Protein AF-A0A7H9AN76-F1 (afdb_monomer_lite)

Sequence (128 aa):
MLAGFRVNAKYSELDFEKIDTSKIKEKHFKNEEKEFLKTLIGKVSKDILSQLDIKSTFKIELEDGDFYVLKDLEDGNYLSMNEKGSVYGMIHDPYEVEKLFDTKESFFEALKSGEFSISKYRESKFSV

Organism: NCBI:txid343403

Foldseek 3Di:
DPPPDDDPDDPVRDDPVPDPCVPPDDDDDDPVLLVLVCVQLDDDDPVQLVLFPSVPWDWDQDPVGIWIFGHDLPPPWTWTAGSQAFIWTQDVVVGDTGGDGPHVVVVRVCVVVVVDDPVVVSCVVPPD

Structure (mmCIF, N/CA/C/O backbone):
data_AF-A0A7H9AN76-F1
#
_entry.id   AF-A0A7H9AN76-F1
#
loop_
_atom_site.group_PDB
_atom_site.id
_atom_site.type_symbol
_atom_site.label_atom_id
_atom_site.label_alt_id
_atom_site.label_comp_id
_atom_site.label_asym_id
_atom_site.label_entity_id
_atom_site.label_seq_id
_atom_site.pdbx_PDB_ins_code
_atom_site.Cartn_x
_atom_site.Cartn_y
_atom_site.Cartn_z
_atom_site.occupancy
_atom_site.B_iso_or_equiv
_atom_site.auth_seq_id
_atom_site.auth_comp_id
_atom_site.auth_asym_id
_atom_site.auth_atom_id
_atom_site.pdbx_PDB_model_num
ATOM 1 N N . MET A 1 1 ? 18.884 -5.589 -19.116 1.00 35.38 1 MET A N 1
ATOM 2 C CA . MET A 1 1 ? 20.233 -5.020 -18.924 1.00 35.38 1 MET A CA 1
ATOM 3 C C . MET A 1 1 ? 21.245 -6.049 -19.432 1.00 35.38 1 MET A C 1
ATOM 5 O O . MET A 1 1 ? 21.514 -7.016 -18.737 1.00 35.38 1 MET A O 1
ATOM 9 N N . LEU A 1 2 ? 21.717 -5.926 -20.676 1.00 51.66 2 LEU A N 1
ATOM 10 C CA . LEU A 1 2 ? 22.984 -6.549 -21.080 1.00 51.66 2 LEU A CA 1
ATOM 11 C C . LEU A 1 2 ? 24.069 -5.584 -20.598 1.00 51.66 2 LEU A C 1
ATOM 13 O O . LEU A 1 2 ? 23.955 -4.389 -20.857 1.00 51.66 2 LEU A O 1
ATOM 17 N N . ALA A 1 3 ? 25.033 -6.068 -19.821 1.00 54.66 3 ALA A N 1
ATOM 18 C CA . ALA A 1 3 ? 26.049 -5.258 -19.152 1.00 54.66 3 ALA A CA 1
ATOM 19 C C . ALA A 1 3 ? 26.665 -4.172 -20.070 1.00 54.66 3 ALA A C 1
ATOM 21 O O . ALA A 1 3 ? 27.475 -4.487 -20.929 1.00 54.66 3 ALA A O 1
ATOM 22 N N . GLY A 1 4 ? 26.288 -2.899 -19.891 1.00 58.03 4 GLY A N 1
ATOM 23 C CA . GLY A 1 4 ? 27.031 -1.732 -20.395 1.00 58.03 4 GLY A CA 1
ATOM 24 C C . GLY A 1 4 ? 27.019 -1.417 -21.902 1.00 58.03 4 GLY A C 1
ATOM 25 O O . GLY A 1 4 ? 27.661 -0.446 -22.291 1.00 58.03 4 GLY A O 1
ATOM 26 N N . PHE A 1 5 ? 26.310 -2.158 -22.761 1.00 73.88 5 PHE A N 1
ATOM 27 C CA . PHE A 1 5 ? 26.288 -1.881 -24.209 1.00 73.88 5 PHE A CA 1
ATOM 28 C C . PHE A 1 5 ? 25.018 -1.152 -24.657 1.00 73.88 5 PHE A C 1
ATOM 30 O O . PHE A 1 5 ? 23.905 -1.505 -24.267 1.00 73.88 5 PHE A O 1
ATOM 37 N N . ARG A 1 6 ? 25.184 -0.163 -25.545 1.00 74.38 6 ARG A N 1
ATOM 38 C CA . ARG A 1 6 ? 24.084 0.509 -26.247 1.00 74.38 6 ARG A CA 1
ATOM 39 C C . ARG A 1 6 ? 23.959 -0.063 -27.655 1.00 74.38 6 ARG A C 1
ATOM 41 O O . ARG A 1 6 ? 24.871 0.078 -28.463 1.00 74.38 6 ARG A O 1
ATOM 48 N N . VAL A 1 7 ? 22.823 -0.687 -27.950 1.00 79.94 7 VAL A N 1
ATOM 49 C CA . VAL A 1 7 ? 22.507 -1.169 -29.300 1.00 79.94 7 VAL A CA 1
ATOM 50 C C . VAL A 1 7 ? 22.127 0.034 -30.165 1.00 79.94 7 VAL A C 1
ATOM 52 O O . VAL A 1 7 ? 21.197 0.764 -29.831 1.00 79.94 7 VAL A O 1
ATOM 55 N N . ASN A 1 8 ? 22.863 0.250 -31.257 1.00 82.25 8 ASN A N 1
ATOM 56 C CA . ASN A 1 8 ? 22.616 1.319 -32.230 1.00 82.25 8 ASN A CA 1
ATOM 57 C C . ASN A 1 8 ? 22.173 0.732 -33.581 1.00 82.25 8 ASN A C 1
ATOM 59 O O . ASN A 1 8 ? 22.767 1.014 -34.616 1.00 82.25 8 ASN A O 1
ATOM 63 N N . ALA A 1 9 ? 21.173 -0.146 -33.535 1.00 84.06 9 ALA A N 1
ATOM 64 C CA . ALA A 1 9 ? 20.564 -0.795 -34.691 1.00 84.06 9 ALA A CA 1
ATOM 65 C C . ALA A 1 9 ? 19.042 -0.639 -34.603 1.00 84.06 9 ALA A C 1
ATOM 67 O O . ALA A 1 9 ? 18.482 -0.573 -33.503 1.00 84.06 9 ALA A O 1
ATOM 68 N N . LYS A 1 10 ? 18.365 -0.573 -35.750 1.00 85.19 10 LYS A N 1
ATOM 69 C CA . LYS A 1 10 ? 16.897 -0.577 -35.801 1.00 85.19 10 LYS A CA 1
ATOM 70 C C . LYS A 1 10 ? 16.370 -1.979 -35.511 1.00 85.19 10 LYS A C 1
ATOM 72 O O . LYS A 1 10 ? 17.026 -2.969 -35.808 1.00 85.19 10 LYS A O 1
ATOM 77 N N . TYR A 1 11 ? 15.143 -2.073 -35.000 1.00 81.12 11 TYR A N 1
ATOM 78 C CA . TYR A 1 11 ? 14.498 -3.362 -34.715 1.00 81.12 11 TYR A CA 1
ATOM 79 C C . TYR A 1 11 ? 14.491 -4.306 -35.931 1.00 81.12 11 TYR A C 1
ATOM 81 O O . TYR A 1 11 ? 14.764 -5.491 -35.793 1.00 81.12 11 TYR A O 1
ATOM 89 N N . SER A 1 12 ? 14.252 -3.765 -37.130 1.00 85.75 12 SER A N 1
ATOM 90 C CA . SER A 1 12 ? 14.254 -4.509 -38.398 1.00 85.75 12 SER A CA 1
ATOM 91 C C . SER A 1 12 ? 15.628 -5.032 -38.829 1.00 85.75 12 SER A C 1
ATOM 93 O O . SER A 1 12 ? 15.709 -5.832 -39.752 1.00 85.75 12 SER A O 1
ATOM 95 N N . GLU A 1 13 ? 16.704 -4.536 -38.219 1.00 87.06 13 GLU A N 1
ATOM 96 C CA . GLU A 1 13 ? 18.089 -4.929 -38.505 1.00 87.06 13 GLU A CA 1
ATOM 97 C C . GLU A 1 13 ? 18.581 -6.012 -37.530 1.00 87.06 13 GLU A C 1
ATOM 99 O O . GLU A 1 13 ? 19.694 -6.516 -37.677 1.00 87.06 13 GLU A O 1
ATOM 104 N N . LEU A 1 14 ? 17.769 -6.371 -36.528 1.00 86.25 14 LEU A N 1
ATOM 105 C CA . LEU A 1 14 ? 18.082 -7.433 -35.581 1.00 86.25 14 LEU A CA 1
ATOM 106 C C . LEU A 1 14 ? 17.696 -8.791 -36.168 1.00 86.25 14 LEU A C 1
ATOM 108 O O . LEU A 1 14 ? 16.549 -9.034 -36.536 1.00 86.25 14 LEU A O 1
ATOM 112 N N . ASP A 1 15 ? 18.671 -9.690 -36.212 1.00 86.94 15 ASP A N 1
ATOM 113 C CA . ASP A 1 15 ? 18.486 -11.065 -36.657 1.00 86.94 15 ASP A CA 1
ATOM 114 C C . ASP A 1 15 ? 18.157 -11.960 -35.454 1.00 86.94 15 ASP A C 1
ATOM 116 O O . ASP A 1 15 ? 19.043 -12.394 -34.712 1.00 86.94 15 ASP A O 1
ATOM 120 N N . PHE A 1 16 ? 16.862 -12.198 -35.236 1.00 83.31 16 PHE A N 1
ATOM 121 C CA . PHE A 1 16 ? 16.366 -12.997 -34.114 1.00 83.31 16 PHE A CA 1
ATOM 122 C C . PHE A 1 16 ? 16.664 -14.496 -34.256 1.00 83.31 16 PHE A C 1
ATOM 124 O O . PHE A 1 16 ? 16.702 -15.187 -33.241 1.00 83.31 16 PHE A O 1
ATOM 131 N N . GLU A 1 17 ? 16.931 -15.000 -35.467 1.00 85.88 17 GLU A N 1
ATOM 132 C CA . GLU A 1 17 ? 17.265 -16.416 -35.687 1.00 85.88 17 GLU A CA 1
ATOM 133 C C . GLU A 1 17 ? 18.658 -16.770 -35.147 1.00 85.88 17 GLU A C 1
ATOM 135 O O . GLU A 1 17 ? 18.933 -17.922 -34.814 1.00 85.88 17 GLU A O 1
ATOM 140 N N . LYS A 1 18 ? 19.538 -15.769 -35.012 1.00 87.25 18 LYS A N 1
ATOM 141 C CA . LYS A 1 18 ? 20.892 -15.929 -34.455 1.00 87.25 18 LYS A CA 1
ATOM 142 C C . LYS A 1 18 ? 20.962 -15.788 -32.938 1.00 87.25 18 LYS A C 1
ATOM 144 O O . LYS A 1 18 ? 22.035 -15.973 -32.359 1.00 87.25 18 LYS A O 1
ATOM 149 N N . ILE A 1 19 ? 19.856 -15.445 -32.282 1.00 84.00 19 ILE A N 1
ATOM 150 C CA . ILE A 1 19 ? 19.804 -15.347 -30.826 1.00 84.00 19 ILE A CA 1
ATOM 151 C C . ILE A 1 19 ? 19.541 -16.746 -30.273 1.00 84.00 19 ILE A C 1
ATOM 153 O O . ILE A 1 19 ? 18.426 -17.256 -30.337 1.00 84.00 19 ILE A O 1
ATOM 157 N N . ASP A 1 20 ? 20.572 -17.368 -29.702 1.00 85.12 20 ASP A N 1
ATOM 158 C CA . ASP A 1 20 ? 20.418 -18.650 -29.017 1.00 85.12 20 ASP A CA 1
ATOM 159 C C . ASP A 1 20 ? 19.655 -18.465 -27.696 1.00 85.12 20 ASP A C 1
ATOM 161 O O . ASP A 1 20 ? 20.199 -18.026 -26.678 1.00 85.12 20 ASP A O 1
ATOM 165 N N . THR A 1 21 ? 18.372 -18.818 -27.713 1.00 86.38 21 THR A N 1
ATOM 166 C CA . THR A 1 21 ? 17.500 -18.795 -26.537 1.00 86.38 21 THR A CA 1
ATOM 167 C C . THR A 1 21 ? 17.473 -20.124 -25.783 1.00 86.38 21 THR A C 1
ATOM 169 O O . THR A 1 21 ? 16.783 -20.217 -24.771 1.00 86.38 21 THR A O 1
ATOM 172 N N . SER A 1 22 ? 18.224 -21.152 -26.206 1.00 86.56 22 SER A N 1
ATOM 173 C CA . SER A 1 22 ? 18.169 -22.506 -25.618 1.00 86.56 22 SER A CA 1
ATOM 174 C C . SER A 1 22 ? 18.527 -22.552 -24.127 1.00 86.56 22 SER A C 1
ATOM 176 O O . SER A 1 22 ? 18.116 -23.458 -23.399 1.00 86.56 22 SER A O 1
ATOM 178 N N . LYS A 1 23 ? 19.284 -21.555 -23.654 1.00 85.69 23 LYS A N 1
ATOM 179 C CA . LYS A 1 23 ? 19.688 -21.391 -22.250 1.00 85.69 23 LYS A CA 1
ATOM 180 C C . LYS A 1 23 ? 18.826 -20.393 -21.478 1.00 85.69 23 LYS A C 1
ATOM 182 O O . LYS A 1 23 ? 19.019 -20.247 -20.270 1.00 85.69 23 LYS A O 1
ATOM 187 N N . ILE A 1 24 ? 17.892 -19.714 -22.142 1.00 84.31 24 ILE A N 1
ATOM 188 C CA . ILE A 1 24 ? 16.935 -18.826 -21.486 1.00 84.31 24 ILE A CA 1
ATOM 189 C C . ILE A 1 24 ? 15.866 -19.699 -20.842 1.00 84.31 24 ILE A C 1
ATOM 191 O O . ILE A 1 24 ? 15.248 -20.543 -21.486 1.00 84.31 24 ILE A O 1
ATOM 195 N N . LYS A 1 25 ? 15.652 -19.494 -19.547 1.00 80.06 25 LYS A N 1
ATOM 196 C CA . LYS A 1 25 ? 14.581 -20.144 -18.800 1.00 80.06 25 LYS A CA 1
ATOM 197 C C . LYS A 1 25 ? 13.682 -19.070 -18.233 1.00 80.06 25 LYS A C 1
ATOM 199 O O . LYS A 1 25 ? 14.172 -18.100 -17.653 1.00 80.06 25 LYS A O 1
ATOM 204 N N . GLU A 1 26 ? 12.380 -19.263 -18.377 1.00 74.38 26 GLU A N 1
ATOM 205 C CA . GLU A 1 26 ? 11.417 -18.471 -17.631 1.00 74.38 26 GLU A CA 1
ATOM 206 C C . GLU A 1 26 ? 11.622 -18.752 -16.139 1.00 74.38 26 GLU A C 1
ATOM 208 O O . GLU A 1 26 ? 11.582 -19.899 -15.685 1.00 74.38 26 GLU A O 1
ATOM 213 N N . LYS A 1 27 ? 11.923 -17.703 -15.373 1.00 74.38 27 LYS A N 1
ATOM 214 C CA . LYS A 1 27 ? 12.043 -17.792 -13.922 1.00 74.38 27 LYS A CA 1
ATOM 215 C C . LYS A 1 27 ? 10.732 -17.322 -13.317 1.00 74.38 27 LYS A C 1
ATOM 217 O O . LYS A 1 27 ? 10.468 -16.125 -13.253 1.00 74.38 27 LYS A O 1
ATOM 222 N N . HIS A 1 28 ? 9.934 -18.265 -12.831 1.00 62.44 28 HIS A N 1
ATOM 223 C CA . HIS A 1 28 ? 8.803 -17.939 -11.974 1.00 62.44 28 HIS A CA 1
ATOM 224 C C . HIS A 1 28 ? 9.333 -17.585 -10.585 1.00 62.44 28 HIS A C 1
ATOM 226 O O . HIS A 1 28 ? 9.806 -18.449 -9.844 1.00 62.44 28 HIS A O 1
ATOM 232 N N . PHE A 1 29 ? 9.285 -16.305 -10.236 1.00 63.84 29 PHE A N 1
ATOM 233 C CA . PHE A 1 29 ? 9.538 -15.866 -8.872 1.00 63.84 29 PHE A CA 1
ATOM 234 C C . PHE A 1 29 ? 8.302 -16.186 -8.028 1.00 63.84 29 PHE A C 1
ATOM 236 O O . PHE A 1 29 ? 7.181 -15.830 -8.396 1.00 63.84 29 PHE A O 1
ATOM 243 N N . LYS A 1 30 ? 8.491 -16.874 -6.897 1.00 66.12 30 LYS A N 1
ATOM 244 C CA . LYS A 1 30 ? 7.475 -16.859 -5.844 1.00 66.12 30 LYS A CA 1
ATOM 245 C C . LYS A 1 30 ? 7.437 -15.431 -5.305 1.00 66.12 30 LYS A C 1
ATOM 247 O O . LYS A 1 30 ? 8.480 -14.911 -4.933 1.00 66.12 30 LYS A O 1
ATOM 252 N N . ASN A 1 31 ? 6.263 -14.808 -5.319 1.00 76.12 31 ASN A N 1
ATOM 253 C CA . ASN A 1 31 ? 6.058 -13.521 -4.661 1.00 76.12 31 ASN A CA 1
ATOM 254 C C . ASN A 1 31 ? 5.774 -13.827 -3.182 1.00 76.12 31 ASN A C 1
ATOM 256 O O . ASN A 1 31 ? 4.634 -14.112 -2.807 1.00 76.12 31 ASN A O 1
ATOM 260 N N . GLU A 1 32 ? 6.844 -13.926 -2.395 1.00 86.94 32 GLU A N 1
ATOM 261 C CA . GLU A 1 32 ? 6.788 -14.240 -0.964 1.00 86.94 32 GLU A CA 1
ATOM 262 C C . GLU A 1 32 ? 6.091 -13.108 -0.200 1.00 86.94 32 GLU A C 1
ATOM 264 O O . GLU A 1 32 ? 5.273 -13.364 0.684 1.00 86.94 32 GLU A O 1
ATOM 269 N N . GLU A 1 33 ? 6.303 -11.869 -0.644 1.00 89.19 33 GLU A N 1
ATOM 270 C CA . GLU A 1 33 ? 5.695 -10.645 -0.130 1.00 89.19 33 GLU A CA 1
ATOM 271 C C . GLU A 1 33 ? 4.169 -10.692 -0.238 1.00 89.19 33 GLU A C 1
ATOM 273 O O . GLU A 1 33 ? 3.454 -10.309 0.684 1.00 89.19 33 GLU A O 1
ATOM 278 N N . LYS A 1 34 ? 3.643 -11.233 -1.337 1.00 90.81 34 LYS A N 1
ATOM 279 C CA . LYS A 1 34 ? 2.205 -11.409 -1.553 1.00 90.81 34 LYS A CA 1
ATOM 280 C C . LYS A 1 34 ? 1.591 -12.417 -0.602 1.00 90.81 34 LYS A C 1
ATOM 282 O O . LYS A 1 34 ? 0.488 -12.188 -0.105 1.00 90.81 34 LYS A O 1
ATOM 287 N N . GLU A 1 35 ? 2.240 -13.557 -0.391 1.00 91.62 35 GLU A N 1
ATOM 288 C CA . GLU A 1 35 ? 1.715 -14.564 0.534 1.00 91.62 35 GLU A CA 1
ATOM 289 C C . GLU A 1 35 ? 1.804 -14.075 1.987 1.00 91.62 35 GLU A C 1
ATOM 291 O O . GLU A 1 35 ? 0.866 -14.285 2.764 1.00 91.62 35 GLU A O 1
ATOM 296 N N . PHE A 1 36 ? 2.856 -13.325 2.327 1.00 93.12 36 PHE A N 1
ATOM 297 C CA . PHE A 1 36 ? 2.951 -12.622 3.602 1.00 93.12 36 PHE A CA 1
ATOM 298 C C . PHE A 1 36 ? 1.833 -11.584 3.763 1.00 93.12 36 PHE A C 1
ATOM 300 O O . PHE A 1 36 ? 1.070 -11.653 4.726 1.00 93.12 36 PHE A O 1
ATOM 307 N N . LEU A 1 37 ? 1.652 -10.686 2.789 1.00 94.50 37 LEU A N 1
ATOM 308 C CA . LEU A 1 37 ? 0.634 -9.638 2.846 1.00 94.50 37 LEU A CA 1
ATOM 309 C C . LEU A 1 37 ? -0.782 -10.215 2.954 1.00 94.50 37 LEU A C 1
ATOM 311 O O . LEU A 1 37 ? -1.598 -9.714 3.721 1.00 94.50 37 LEU A O 1
ATOM 315 N N . LYS A 1 38 ? -1.093 -11.303 2.242 1.00 93.81 38 LYS A N 1
ATOM 316 C CA . LYS A 1 38 ? -2.379 -12.002 2.408 1.00 93.81 38 LYS A CA 1
ATOM 317 C C . LYS A 1 38 ? -2.579 -12.520 3.830 1.00 93.81 38 LYS A C 1
ATOM 319 O O . LYS A 1 38 ? -3.690 -12.445 4.350 1.00 93.81 38 LYS A O 1
ATOM 324 N N . THR A 1 39 ? -1.526 -13.063 4.435 1.00 94.31 39 THR A N 1
ATOM 325 C CA . THR A 1 39 ? -1.564 -13.555 5.817 1.00 94.31 39 THR A CA 1
ATOM 326 C C . THR A 1 39 ? -1.784 -12.398 6.788 1.00 94.31 39 THR A C 1
ATOM 328 O O . THR A 1 39 ? -2.613 -12.508 7.689 1.00 94.31 39 THR A O 1
ATOM 331 N N . LEU A 1 40 ? -1.110 -11.271 6.550 1.00 94.12 40 LEU A N 1
ATOM 332 C CA . LEU A 1 40 ? -1.230 -10.049 7.336 1.00 94.12 40 LEU A CA 1
ATOM 333 C C . LEU A 1 40 ? -2.632 -9.427 7.240 1.00 94.12 40 LEU A C 1
ATOM 335 O O . LEU A 1 40 ? -3.217 -9.089 8.265 1.00 94.12 40 LEU A O 1
ATOM 339 N N . ILE A 1 41 ? -3.196 -9.324 6.032 1.00 94.75 41 ILE A N 1
ATOM 340 C CA . ILE A 1 41 ? -4.560 -8.825 5.790 1.00 94.75 41 ILE A CA 1
ATOM 341 C C . ILE A 1 41 ? -5.604 -9.747 6.432 1.00 94.75 41 ILE A C 1
ATOM 343 O O . ILE A 1 41 ? -6.598 -9.278 6.988 1.00 94.75 41 ILE A O 1
ATOM 347 N N . GLY A 1 42 ? -5.394 -11.063 6.362 1.00 93.31 42 GLY A N 1
ATOM 348 C CA . GLY A 1 42 ? -6.334 -12.049 6.874 1.00 93.31 42 GLY A CA 1
ATOM 349 C C . GLY A 1 42 ? -7.633 -12.107 6.062 1.00 93.31 42 GLY A C 1
ATOM 350 O O . GLY A 1 42 ? -7.644 -11.996 4.834 1.00 93.31 42 GLY A O 1
ATOM 351 N N . LYS A 1 43 ? -8.758 -12.352 6.743 1.00 91.56 43 LYS A N 1
ATOM 352 C CA . LYS A 1 43 ? -10.074 -12.477 6.099 1.00 91.56 43 LYS A CA 1
ATOM 353 C C . LYS A 1 43 ? -10.763 -11.117 6.023 1.00 91.56 43 LYS A C 1
ATOM 355 O O . LYS A 1 43 ? -11.211 -10.598 7.037 1.00 91.56 43 LYS A O 1
ATOM 360 N N . VAL A 1 44 ? -10.931 -10.610 4.808 1.00 92.00 44 VAL A N 1
ATOM 361 C CA . VAL A 1 44 ? -11.668 -9.374 4.499 1.00 92.00 44 VAL A CA 1
ATOM 362 C C . VAL A 1 44 ? -12.690 -9.620 3.386 1.00 92.00 44 VAL A C 1
ATOM 364 O O . VAL A 1 44 ? -12.635 -10.640 2.691 1.00 92.00 44 VAL A O 1
ATOM 367 N N . SER A 1 45 ? -13.658 -8.714 3.222 1.00 91.81 45 SER A N 1
ATOM 368 C CA . SER A 1 45 ? -14.669 -8.837 2.167 1.00 91.81 45 SER A CA 1
ATOM 369 C C . SER A 1 45 ? -14.048 -8.701 0.773 1.00 91.81 45 SER A C 1
ATOM 371 O O . SER A 1 45 ? -13.014 -8.055 0.584 1.00 91.81 45 SER A O 1
ATOM 373 N N . LYS A 1 46 ? -14.704 -9.294 -0.233 1.00 91.62 46 LYS A N 1
ATOM 374 C CA . LYS A 1 46 ? -14.275 -9.166 -1.634 1.00 91.62 46 LYS A CA 1
ATOM 375 C C . LYS A 1 46 ? -14.264 -7.707 -2.098 1.00 91.62 46 LYS A C 1
ATOM 377 O O . LYS A 1 46 ? -13.371 -7.350 -2.855 1.00 91.62 46 LYS A O 1
ATOM 382 N N . ASP A 1 47 ? -15.188 -6.891 -1.596 1.00 91.94 47 ASP A N 1
ATOM 383 C CA . ASP A 1 47 ? -15.305 -5.470 -1.948 1.00 91.94 47 ASP A CA 1
ATOM 384 C C . ASP A 1 47 ? -14.104 -4.650 -1.455 1.00 91.94 47 ASP A C 1
ATOM 386 O O . ASP A 1 47 ? -13.625 -3.757 -2.152 1.00 91.94 47 ASP A O 1
ATOM 390 N N . ILE A 1 48 ? -13.571 -4.974 -0.270 1.00 94.00 48 ILE A N 1
ATOM 391 C CA . ILE A 1 48 ? -12.331 -4.365 0.231 1.00 94.00 48 ILE A CA 1
ATOM 392 C C . ILE A 1 48 ? -11.149 -4.857 -0.606 1.00 94.00 48 ILE A C 1
ATOM 394 O O . ILE A 1 48 ? -10.361 -4.049 -1.081 1.00 94.00 48 ILE A O 1
ATOM 398 N N . LEU A 1 49 ? -11.049 -6.167 -0.862 1.00 93.25 49 LEU A N 1
ATOM 399 C CA . LEU A 1 49 ? -9.952 -6.721 -1.666 1.00 93.25 49 LEU A CA 1
ATOM 400 C C . LEU A 1 49 ? -9.903 -6.149 -3.082 1.00 93.25 49 LEU A C 1
ATOM 402 O O . LEU A 1 49 ? -8.811 -5.956 -3.602 1.00 93.25 49 LEU A O 1
ATOM 406 N N . SER A 1 50 ? -11.052 -5.872 -3.705 1.00 93.88 50 SER A N 1
ATOM 407 C CA . SER A 1 50 ? -11.100 -5.276 -5.044 1.00 93.88 50 SER A CA 1
ATOM 408 C C . SER A 1 50 ? -10.595 -3.838 -5.098 1.00 93.88 50 SER A C 1
ATOM 410 O O . SER A 1 50 ? -10.270 -3.358 -6.179 1.00 93.88 50 SER A O 1
ATOM 412 N N . GLN A 1 51 ? -10.520 -3.152 -3.956 1.00 95.06 51 GLN A N 1
ATOM 413 C CA . GLN A 1 51 ? -9.941 -1.815 -3.885 1.00 95.06 51 GLN A CA 1
ATOM 414 C C . GLN A 1 51 ? -8.410 -1.854 -3.814 1.00 95.06 51 GLN A C 1
ATOM 416 O O . GLN A 1 51 ? -7.789 -0.838 -4.097 1.00 95.06 51 GLN A O 1
ATOM 421 N N . LEU A 1 52 ? -7.799 -2.999 -3.488 1.00 95.94 52 LEU A N 1
ATOM 422 C CA . LEU A 1 52 ? -6.362 -3.150 -3.236 1.00 95.94 52 LEU A CA 1
ATOM 423 C C . LEU A 1 52 ? -5.639 -3.882 -4.382 1.00 95.94 52 LEU A C 1
ATOM 425 O O . LEU A 1 52 ? -6.195 -4.769 -5.029 1.00 95.94 52 LEU A O 1
ATOM 429 N N . ASP A 1 53 ? -4.351 -3.596 -4.564 1.00 94.81 53 ASP A N 1
ATOM 430 C CA . ASP A 1 53 ? -3.503 -4.148 -5.632 1.00 94.81 53 ASP A CA 1
ATOM 431 C C . ASP A 1 53 ? -2.613 -5.303 -5.135 1.00 94.81 53 ASP A C 1
ATOM 433 O O . ASP A 1 53 ? -1.441 -5.436 -5.479 1.00 94.81 53 ASP A O 1
ATOM 437 N N . ILE A 1 54 ? -3.186 -6.211 -4.336 1.00 92.19 54 ILE A N 1
ATOM 438 C CA . ILE A 1 54 ? -2.452 -7.284 -3.627 1.00 92.19 54 ILE A CA 1
ATOM 439 C C . ILE A 1 54 ? -1.651 -8.202 -4.566 1.00 92.19 54 ILE A C 1
ATOM 441 O O . ILE A 1 54 ? -0.676 -8.831 -4.163 1.00 92.19 54 ILE A O 1
ATOM 445 N N . LYS A 1 55 ? -2.056 -8.335 -5.836 1.00 89.75 55 LYS A N 1
ATOM 446 C CA . LYS A 1 55 ? -1.342 -9.186 -6.805 1.00 89.75 55 LYS A CA 1
ATOM 447 C C . LYS A 1 55 ? 0.024 -8.626 -7.197 1.00 89.75 55 LYS A C 1
ATOM 449 O O . LYS A 1 55 ? 0.903 -9.430 -7.499 1.00 89.75 55 LYS A O 1
ATOM 454 N N . SER A 1 56 ? 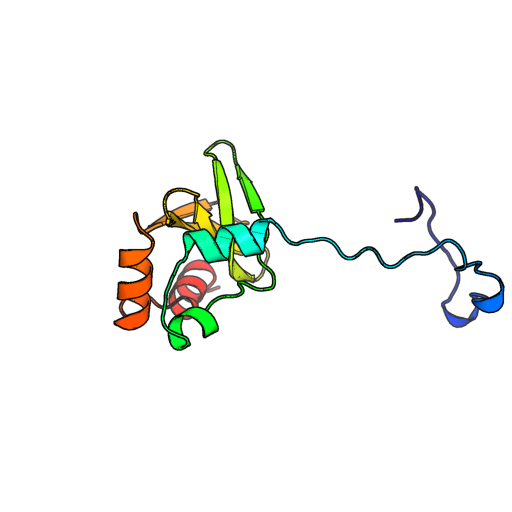0.162 -7.306 -7.215 1.00 89.50 56 SER A N 1
ATOM 455 C CA . SER A 1 56 ? 1.367 -6.567 -7.596 1.00 89.50 56 SER A CA 1
ATOM 456 C C . SER A 1 56 ? 2.071 -5.959 -6.386 1.00 89.50 56 SER A C 1
ATOM 458 O O . SER A 1 56 ? 2.886 -5.060 -6.546 1.00 89.50 56 SER A O 1
ATOM 460 N N . THR A 1 57 ? 1.767 -6.446 -5.180 1.00 94.56 57 THR A N 1
ATOM 461 C CA . THR A 1 57 ? 2.464 -6.011 -3.973 1.00 94.56 57 THR A CA 1
ATOM 462 C C . THR A 1 57 ? 3.954 -6.337 -4.041 1.00 94.56 57 THR A C 1
ATOM 464 O O . THR A 1 57 ? 4.370 -7.347 -4.625 1.00 94.56 57 THR A O 1
ATOM 467 N N . PHE A 1 58 ? 4.728 -5.467 -3.411 1.00 93.62 58 PHE A N 1
ATOM 468 C CA . PHE A 1 58 ? 6.151 -5.590 -3.158 1.00 93.62 58 PHE A CA 1
ATOM 469 C C . PHE A 1 58 ? 6.466 -4.912 -1.819 1.00 93.62 58 PHE A C 1
ATOM 471 O O . PHE A 1 58 ? 5.618 -4.219 -1.242 1.00 93.62 58 PHE A O 1
ATOM 478 N N . LYS A 1 59 ? 7.681 -5.144 -1.324 1.00 95.06 59 LYS A N 1
ATOM 479 C CA . LYS A 1 59 ? 8.165 -4.619 -0.050 1.00 95.06 59 LYS A CA 1
ATOM 480 C C . LYS A 1 59 ? 8.982 -3.343 -0.262 1.00 95.06 59 LYS A C 1
ATOM 482 O O . LYS A 1 59 ? 9.820 -3.290 -1.160 1.00 95.06 59 LYS A O 1
ATOM 487 N N . ILE A 1 60 ? 8.734 -2.339 0.568 1.00 94.62 60 ILE A N 1
ATOM 488 C CA . ILE A 1 60 ? 9.513 -1.110 0.699 1.00 94.62 60 ILE A CA 1
ATOM 489 C C . ILE A 1 60 ? 10.229 -1.203 2.047 1.00 94.62 60 ILE A C 1
ATOM 491 O O . ILE A 1 60 ? 9.577 -1.302 3.085 1.00 94.62 60 ILE A O 1
ATOM 495 N N . GLU A 1 61 ? 11.557 -1.213 2.019 1.00 95.38 61 GLU A N 1
ATOM 496 C CA . GLU A 1 61 ? 12.400 -1.275 3.215 1.00 95.38 61 GLU A CA 1
ATOM 497 C C . GLU A 1 61 ? 12.828 0.151 3.585 1.00 95.38 61 GLU A C 1
ATOM 499 O O . GLU A 1 61 ? 13.482 0.828 2.788 1.00 95.38 61 GLU A O 1
ATOM 504 N N . LEU A 1 62 ? 12.438 0.617 4.772 1.00 92.38 62 LEU A N 1
ATOM 505 C CA . LEU A 1 62 ? 12.839 1.907 5.344 1.00 92.38 62 LEU A CA 1
ATOM 506 C C . LEU A 1 62 ? 13.557 1.674 6.682 1.00 92.38 62 LEU A C 1
ATOM 508 O O . LEU A 1 62 ? 13.480 0.587 7.252 1.00 92.38 62 LEU A O 1
ATOM 512 N N . GLU A 1 63 ? 14.219 2.699 7.230 1.00 89.81 63 GLU A N 1
ATOM 513 C CA . GLU A 1 63 ? 14.877 2.595 8.549 1.00 89.81 63 GLU A CA 1
ATOM 514 C C . GLU A 1 63 ? 13.898 2.185 9.666 1.00 89.81 63 GLU A C 1
ATOM 516 O O . GLU A 1 63 ? 14.262 1.434 10.570 1.00 89.81 63 GLU A O 1
ATOM 521 N N . ASP A 1 64 ? 12.637 2.618 9.562 1.00 86.19 64 ASP A N 1
ATOM 522 C CA . ASP A 1 64 ? 11.571 2.324 10.528 1.00 86.19 64 ASP A CA 1
ATOM 523 C C . ASP A 1 64 ? 10.921 0.938 10.342 1.00 86.19 64 ASP A C 1
ATOM 525 O O . ASP A 1 64 ? 10.070 0.534 11.146 1.00 86.19 64 ASP A O 1
ATOM 529 N N . GLY A 1 65 ? 11.317 0.200 9.301 1.00 92.69 65 GLY A N 1
ATOM 530 C CA . GLY A 1 65 ? 10.916 -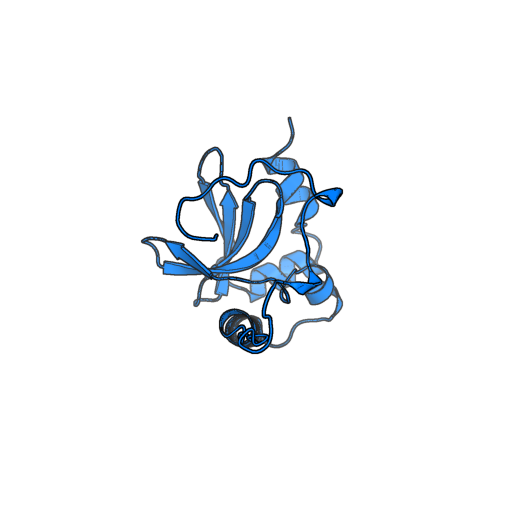1.181 9.056 1.00 92.69 65 GLY A CA 1
ATOM 531 C C . GLY A 1 65 ? 10.424 -1.462 7.639 1.00 92.69 65 GLY A C 1
ATOM 532 O O . GLY A 1 65 ? 10.576 -0.663 6.713 1.00 92.69 65 GLY A O 1
ATOM 533 N N . ASP A 1 66 ? 9.809 -2.633 7.501 1.00 96.12 66 ASP A N 1
ATOM 534 C CA . ASP A 1 66 ? 9.332 -3.166 6.232 1.00 96.12 66 ASP A CA 1
ATOM 535 C C . ASP A 1 66 ? 7.849 -2.852 6.009 1.00 96.12 66 ASP A C 1
ATOM 537 O O . ASP A 1 66 ? 6.995 -3.089 6.874 1.00 96.12 66 ASP A O 1
ATOM 541 N N . PHE A 1 67 ? 7.541 -2.364 4.809 1.00 97.31 67 PHE A N 1
ATOM 542 C CA . PHE A 1 67 ? 6.201 -1.964 4.400 1.00 97.31 67 PHE A CA 1
ATOM 543 C C . PHE A 1 67 ? 5.781 -2.693 3.130 1.00 97.31 67 PHE A C 1
ATOM 545 O O . PHE A 1 67 ? 6.504 -2.737 2.142 1.00 97.31 67 PHE A O 1
ATOM 552 N N . TYR A 1 68 ? 4.575 -3.240 3.132 1.00 97.31 68 TYR A N 1
ATOM 553 C CA . TYR A 1 68 ? 4.025 -4.033 2.042 1.00 97.31 68 TYR A CA 1
ATOM 554 C C . TYR A 1 68 ? 2.966 -3.212 1.315 1.00 97.31 68 TYR A C 1
ATOM 556 O O . TYR A 1 68 ? 2.002 -2.748 1.930 1.00 97.31 68 TYR A O 1
ATOM 564 N N . VAL A 1 69 ? 3.137 -3.013 0.009 1.00 97.19 69 VAL A N 1
ATOM 565 C CA . VAL A 1 69 ? 2.248 -2.150 -0.782 1.00 97.19 69 VAL A CA 1
ATOM 566 C C . VAL A 1 69 ? 0.849 -2.760 -0.881 1.00 97.19 69 VAL A C 1
ATOM 568 O O . VAL A 1 69 ? 0.671 -3.881 -1.360 1.00 97.19 69 VAL A O 1
ATOM 571 N N . LEU A 1 70 ? -0.148 -1.999 -0.436 1.00 97.44 70 LEU A N 1
ATOM 572 C CA . LEU A 1 70 ? -1.573 -2.301 -0.548 1.00 97.44 70 LEU A CA 1
ATOM 573 C C . LEU A 1 70 ? -2.173 -1.754 -1.846 1.00 97.44 70 LEU A C 1
ATOM 575 O O . LEU A 1 70 ? -3.078 -2.376 -2.399 1.00 97.44 70 LEU A O 1
ATOM 579 N N . LYS A 1 71 ? -1.713 -0.582 -2.297 1.00 97.31 71 LYS A N 1
ATOM 580 C CA . LYS A 1 71 ? -2.247 0.137 -3.458 1.00 97.31 71 LYS A CA 1
ATOM 581 C C . LYS A 1 71 ? -1.168 0.997 -4.111 1.00 97.31 71 LYS A C 1
ATOM 583 O O . LYS A 1 71 ? -0.425 1.670 -3.398 1.00 97.31 71 LYS A O 1
ATOM 588 N N . ASP A 1 72 ? -1.152 1.017 -5.439 1.00 96.38 72 ASP A N 1
ATOM 589 C CA . ASP A 1 72 ? -0.442 2.031 -6.223 1.00 96.38 72 ASP A CA 1
ATOM 590 C C . ASP A 1 72 ? -1.279 3.325 -6.310 1.00 96.38 72 ASP A C 1
ATOM 592 O O . ASP A 1 72 ? -2.452 3.289 -6.697 1.00 96.38 72 ASP A O 1
ATOM 596 N N . LEU A 1 73 ? -0.701 4.457 -5.895 1.00 95.56 73 LEU A N 1
ATOM 597 C CA . LEU A 1 73 ? -1.327 5.785 -5.949 1.00 95.56 73 LEU A CA 1
ATOM 598 C C . LEU A 1 73 ? -0.815 6.637 -7.127 1.00 95.56 73 LEU A C 1
ATOM 600 O O . LEU A 1 73 ? -1.206 7.802 -7.228 1.00 95.56 73 LEU A O 1
ATOM 604 N N . GLU A 1 74 ? -0.036 6.040 -8.035 1.00 93.06 74 GLU A N 1
ATOM 605 C CA . GLU A 1 74 ? 0.645 6.647 -9.188 1.00 93.06 74 GLU A CA 1
ATOM 606 C C . GLU A 1 74 ? 1.849 7.530 -8.805 1.00 93.06 74 GLU A C 1
ATOM 608 O O . GLU A 1 74 ? 2.025 7.920 -7.651 1.00 93.06 74 GLU A O 1
ATOM 613 N N . ASP A 1 75 ? 2.727 7.802 -9.777 1.00 90.56 75 ASP A N 1
ATOM 614 C CA . ASP A 1 75 ? 3.924 8.655 -9.641 1.00 90.56 75 ASP A CA 1
ATOM 615 C C . ASP A 1 75 ? 4.887 8.259 -8.507 1.00 90.56 75 ASP A C 1
ATOM 617 O O . ASP A 1 75 ? 5.559 9.091 -7.900 1.00 90.56 75 ASP A O 1
ATOM 621 N N . GLY A 1 76 ? 4.975 6.955 -8.229 1.00 90.81 76 GLY A N 1
ATOM 622 C CA . GLY A 1 76 ? 5.836 6.418 -7.175 1.00 90.81 76 GLY A CA 1
ATOM 623 C C . GLY A 1 76 ? 5.265 6.575 -5.765 1.00 90.81 76 GLY A C 1
ATOM 624 O O . GLY A 1 76 ? 5.997 6.358 -4.802 1.00 90.81 76 GLY A O 1
ATOM 625 N N . ASN A 1 77 ? 3.982 6.923 -5.636 1.00 96.06 77 ASN A N 1
ATOM 626 C CA . ASN A 1 77 ? 3.283 7.018 -4.362 1.00 96.06 77 ASN A CA 1
ATOM 627 C C . ASN A 1 77 ? 2.508 5.731 -4.065 1.00 96.06 77 ASN A C 1
ATOM 629 O O . ASN A 1 77 ? 1.917 5.124 -4.958 1.00 96.06 77 ASN A O 1
ATOM 633 N N . TYR A 1 78 ? 2.449 5.329 -2.797 1.00 97.38 78 TYR A N 1
ATOM 634 C CA . TYR A 1 78 ? 1.838 4.060 -2.405 1.00 97.38 78 TYR A CA 1
ATOM 635 C C . TYR A 1 78 ? 1.014 4.177 -1.131 1.00 97.38 78 TYR A C 1
ATOM 637 O O . TYR A 1 78 ? 1.348 4.915 -0.210 1.00 97.38 78 TYR A O 1
ATOM 645 N N . LEU A 1 79 ? -0.030 3.361 -1.038 1.00 97.81 79 LEU A N 1
ATOM 646 C CA . LEU A 1 79 ? -0.598 2.976 0.247 1.00 97.81 79 LEU A CA 1
ATOM 647 C C . LEU A 1 79 ? 0.070 1.672 0.673 1.00 97.81 79 LEU A C 1
ATOM 649 O O . LEU A 1 79 ? 0.115 0.722 -0.110 1.00 97.81 79 LEU A O 1
ATOM 653 N N . SER A 1 80 ? 0.566 1.592 1.901 1.00 97.75 80 SER A N 1
ATOM 654 C CA . SER A 1 80 ? 1.311 0.428 2.388 1.00 97.75 80 SER A CA 1
ATOM 655 C C . SER A 1 80 ? 0.927 0.042 3.813 1.00 97.75 80 SER A C 1
ATOM 657 O O . SER A 1 80 ? 0.280 0.804 4.528 1.00 97.75 80 SER A O 1
ATOM 659 N N . MET A 1 81 ? 1.301 -1.169 4.220 1.00 98.00 81 MET A N 1
ATOM 660 C CA . MET A 1 81 ? 1.058 -1.709 5.556 1.00 98.00 81 MET A CA 1
ATOM 661 C C . MET A 1 81 ? 2.356 -2.248 6.147 1.00 98.00 81 MET A C 1
ATOM 663 O O . MET A 1 81 ? 3.069 -2.981 5.468 1.00 98.00 81 MET A O 1
ATOM 667 N N . ASN A 1 82 ? 2.652 -1.936 7.406 1.00 97.06 82 ASN A N 1
ATOM 668 C CA . ASN A 1 82 ? 3.779 -2.560 8.102 1.00 97.06 82 ASN A CA 1
ATOM 669 C C . ASN A 1 82 ? 3.397 -3.935 8.679 1.00 97.06 82 ASN A C 1
ATOM 671 O O . ASN A 1 82 ? 2.223 -4.292 8.755 1.00 97.06 82 ASN A O 1
ATOM 675 N N . GLU A 1 83 ? 4.371 -4.689 9.183 1.00 95.69 83 GLU A N 1
ATOM 676 C CA . GLU A 1 83 ? 4.145 -6.023 9.773 1.00 95.69 83 GLU A CA 1
ATOM 677 C C . GLU A 1 83 ? 3.199 -6.042 10.987 1.00 95.69 83 GLU A C 1
ATOM 679 O O . GLU A 1 83 ? 2.639 -7.082 11.332 1.00 95.69 83 GLU A O 1
ATOM 684 N N . LYS A 1 84 ? 2.992 -4.892 11.639 1.00 95.94 84 LYS A N 1
ATOM 685 C CA . LYS A 1 84 ? 2.064 -4.742 12.772 1.00 95.94 84 LYS A CA 1
ATOM 686 C C . LYS A 1 84 ? 0.622 -4.495 12.316 1.00 95.94 84 LYS A C 1
ATOM 688 O O . LYS A 1 84 ? -0.289 -4.498 13.140 1.00 95.94 84 LYS A O 1
ATOM 693 N N . GLY A 1 85 ? 0.404 -4.298 11.017 1.00 96.31 85 GLY A N 1
ATOM 694 C CA . GLY A 1 85 ? -0.892 -3.991 10.426 1.00 96.31 85 GLY A CA 1
ATOM 695 C C . GLY A 1 85 ? -1.241 -2.503 10.402 1.00 96.31 85 GLY A C 1
ATOM 696 O O . GLY A 1 85 ? -2.346 -2.169 9.994 1.00 96.31 85 GLY A O 1
ATOM 697 N N . SER A 1 86 ? -0.347 -1.604 10.818 1.00 98.06 86 SER A N 1
ATOM 698 C CA . SER A 1 86 ? -0.563 -0.163 10.653 1.00 98.06 86 SER A CA 1
ATOM 699 C C . SER A 1 86 ? -0.451 0.221 9.175 1.00 98.06 86 SER A C 1
ATOM 701 O O . SER A 1 86 ? 0.387 -0.331 8.459 1.00 98.06 86 SER A O 1
ATOM 703 N N . VAL A 1 87 ? -1.279 1.166 8.726 1.00 98.25 87 VAL A N 1
ATOM 704 C CA . VAL A 1 87 ? -1.397 1.579 7.318 1.00 98.25 87 VAL A CA 1
ATOM 705 C C . VAL A 1 87 ? -0.849 2.985 7.124 1.00 98.25 87 VAL A C 1
ATOM 707 O O . VAL A 1 87 ? -1.103 3.874 7.938 1.00 98.25 87 VAL A O 1
ATOM 710 N N . TYR A 1 88 ? -0.111 3.173 6.034 1.00 98.25 88 TYR A N 1
ATOM 711 C CA . TYR A 1 88 ? 0.657 4.377 5.752 1.00 98.25 88 TYR A CA 1
ATOM 712 C C . TYR A 1 88 ? 0.481 4.843 4.309 1.00 98.25 88 TYR A C 1
ATOM 714 O O . TYR A 1 88 ? 0.423 4.022 3.390 1.00 98.25 88 TYR A O 1
ATOM 722 N N . GLY A 1 89 ? 0.465 6.158 4.120 1.00 97.44 89 GLY A N 1
ATOM 723 C CA . GLY A 1 89 ? 0.744 6.795 2.840 1.00 97.44 89 GLY A CA 1
ATOM 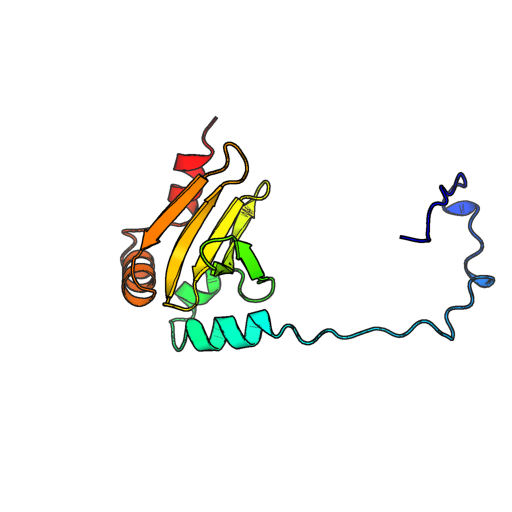724 C C . GLY A 1 89 ? 2.250 6.977 2.669 1.00 97.44 89 GLY A C 1
ATOM 725 O O . GLY A 1 89 ? 2.916 7.501 3.557 1.00 97.44 89 GLY A O 1
ATOM 726 N N . MET A 1 90 ? 2.776 6.515 1.541 1.00 96.19 90 MET A N 1
ATOM 727 C CA . MET A 1 90 ? 4.176 6.629 1.140 1.00 96.19 90 MET A CA 1
ATOM 728 C C . MET A 1 90 ? 4.235 7.573 -0.054 1.00 96.19 90 MET A C 1
ATOM 730 O O . MET A 1 90 ? 3.904 7.171 -1.169 1.00 96.19 90 MET A O 1
ATOM 734 N N . ILE A 1 91 ? 4.592 8.828 0.191 1.00 95.62 91 ILE A N 1
ATOM 735 C CA . ILE A 1 91 ? 4.635 9.893 -0.808 1.00 95.62 91 ILE A CA 1
ATOM 736 C C . ILE A 1 91 ? 6.082 10.091 -1.242 1.00 95.62 91 ILE A C 1
ATOM 738 O O . ILE A 1 91 ? 6.973 10.221 -0.403 1.00 95.62 91 ILE A O 1
ATOM 742 N N . HIS A 1 92 ? 6.325 10.080 -2.549 1.00 89.81 92 HIS A N 1
ATOM 743 C CA . HIS A 1 92 ? 7.673 10.163 -3.099 1.00 89.81 92 HIS A CA 1
ATOM 744 C C . HIS A 1 92 ? 8.181 11.607 -3.201 1.00 89.81 92 HIS A C 1
ATOM 746 O O . HIS A 1 92 ? 9.350 11.853 -2.903 1.00 89.81 92 HIS A O 1
ATOM 752 N N . ASP A 1 93 ? 7.330 12.556 -3.612 1.00 86.75 93 ASP A N 1
ATOM 753 C CA . ASP A 1 93 ? 7.733 13.953 -3.814 1.00 86.75 93 ASP A CA 1
ATOM 754 C C . ASP A 1 93 ? 6.626 14.963 -3.423 1.00 86.75 93 ASP A C 1
ATOM 756 O O . ASP A 1 93 ? 5.574 14.985 -4.067 1.00 86.75 93 ASP A O 1
ATOM 760 N N . PRO A 1 94 ? 6.841 15.803 -2.387 1.00 91.00 94 PRO A N 1
ATOM 761 C CA . PRO A 1 94 ? 7.955 15.716 -1.441 1.00 91.00 94 PRO A CA 1
ATOM 762 C C . PRO A 1 94 ? 7.900 14.399 -0.653 1.00 91.00 94 PRO A C 1
ATOM 764 O O . PRO A 1 94 ? 6.819 13.881 -0.383 1.00 91.00 94 PRO A O 1
ATOM 767 N N . TYR A 1 95 ? 9.065 13.862 -0.278 1.00 91.88 95 TYR A N 1
ATOM 768 C CA . TYR A 1 95 ? 9.133 12.614 0.485 1.00 91.88 95 TYR A CA 1
ATOM 769 C C . TYR A 1 95 ? 8.383 12.746 1.821 1.00 91.88 95 TYR A C 1
ATOM 771 O O . TYR A 1 95 ? 8.781 13.530 2.686 1.00 91.88 95 TYR A O 1
ATOM 779 N N . GLU A 1 96 ? 7.316 11.967 1.997 1.00 94.62 96 GLU A N 1
ATOM 780 C CA . GLU A 1 96 ? 6.490 11.943 3.207 1.00 94.62 96 GLU A CA 1
ATOM 781 C C . GLU A 1 96 ? 6.045 10.504 3.506 1.00 94.62 96 GLU A C 1
ATOM 783 O O . GLU A 1 96 ? 5.518 9.805 2.642 1.00 94.62 96 GLU A O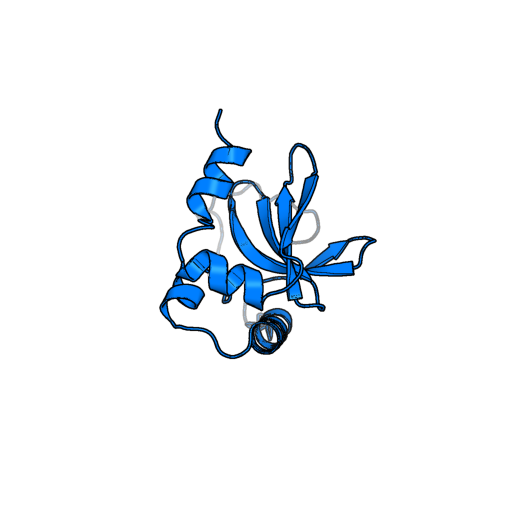 1
ATOM 788 N N . VAL A 1 97 ? 6.224 10.068 4.754 1.00 96.00 97 VAL A N 1
ATOM 789 C CA . VAL A 1 97 ? 5.664 8.812 5.267 1.00 96.00 97 VAL A CA 1
ATOM 790 C C . VAL A 1 97 ? 4.628 9.164 6.321 1.00 96.00 97 VAL A C 1
ATOM 792 O O . VAL A 1 97 ? 4.958 9.561 7.438 1.00 96.00 97 VAL A O 1
ATOM 795 N N . GLU A 1 98 ? 3.359 9.032 5.963 1.00 96.38 98 GLU A N 1
ATOM 796 C CA . GLU A 1 98 ? 2.235 9.431 6.800 1.00 96.38 98 GLU A CA 1
ATOM 797 C C . GLU A 1 98 ? 1.544 8.194 7.365 1.00 96.38 98 GLU A C 1
ATOM 799 O O . GLU A 1 98 ? 1.052 7.347 6.619 1.00 96.38 98 GLU A O 1
ATOM 804 N N . LYS A 1 99 ? 1.456 8.083 8.691 1.00 97.56 99 LYS A N 1
ATOM 805 C CA . LYS A 1 99 ? 0.658 7.031 9.325 1.00 97.56 99 LYS A CA 1
ATOM 806 C C . LYS A 1 99 ? -0.820 7.408 9.276 1.00 97.56 99 LYS A C 1
ATOM 808 O O . LYS A 1 99 ? -1.224 8.381 9.902 1.00 97.56 99 LYS A O 1
ATOM 813 N N . LEU A 1 100 ? -1.620 6.609 8.577 1.00 98.00 100 LEU A N 1
ATOM 814 C CA . LEU A 1 100 ? -3.052 6.855 8.386 1.00 98.00 100 LEU A CA 1
ATOM 815 C C . LEU A 1 100 ? -3.903 6.071 9.387 1.00 98.00 100 LEU A C 1
ATOM 817 O O . LEU A 1 100 ? -4.894 6.584 9.895 1.00 98.00 100 LEU A O 1
ATOM 821 N N . PHE A 1 101 ? -3.508 4.829 9.684 1.00 98.44 101 PHE A N 1
ATOM 822 C CA . PHE A 1 101 ? -4.228 3.958 10.614 1.00 98.44 101 PHE A CA 1
ATOM 823 C C . PHE A 1 101 ? -3.259 3.164 11.486 1.00 98.44 101 PHE A C 1
ATOM 825 O O . PHE A 1 101 ? -2.269 2.611 11.001 1.00 98.44 101 PHE A O 1
ATOM 832 N N . ASP A 1 102 ? -3.560 3.053 12.779 1.00 97.69 102 ASP A N 1
ATOM 833 C CA . ASP A 1 102 ? -2.759 2.251 13.707 1.00 97.69 102 ASP A CA 1
ATOM 834 C C . ASP A 1 102 ? -2.934 0.744 13.508 1.00 97.69 102 ASP A C 1
ATO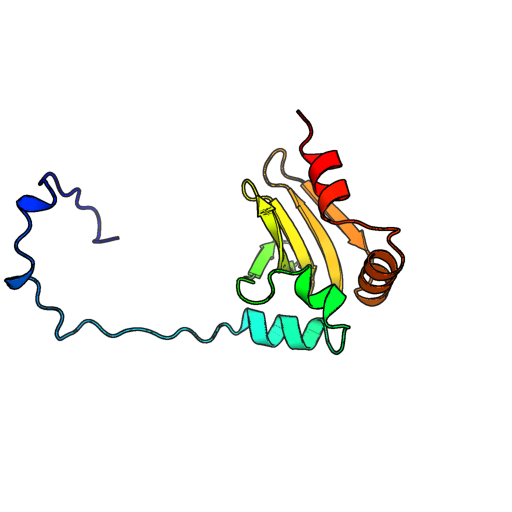M 836 O O . ASP A 1 102 ? -2.002 -0.016 13.779 1.00 97.69 102 ASP A O 1
ATOM 840 N N . THR A 1 103 ? -4.092 0.302 13.015 1.00 97.62 103 THR A N 1
ATOM 841 C CA . THR A 1 103 ? -4.402 -1.114 12.809 1.00 97.62 103 THR A CA 1
ATOM 842 C C . THR A 1 103 ? -5.084 -1.347 11.465 1.00 97.62 103 THR A C 1
ATOM 844 O O . THR A 1 103 ? -5.715 -0.460 10.888 1.00 97.62 103 THR A O 1
ATOM 847 N N . LYS A 1 104 ? -4.981 -2.577 10.961 1.00 96.31 104 LYS A N 1
ATOM 848 C CA . LYS A 1 104 ? -5.617 -2.977 9.702 1.00 96.31 104 LYS A CA 1
ATOM 849 C C . LYS A 1 104 ? -7.133 -3.033 9.852 1.00 96.31 104 LYS A C 1
ATOM 851 O O . LYS A 1 104 ? -7.857 -2.743 8.908 1.00 96.31 104 LYS A O 1
ATOM 856 N N . GLU A 1 105 ? -7.613 -3.375 11.045 1.00 96.69 105 GLU A N 1
ATOM 857 C CA . GLU A 1 105 ? -9.033 -3.438 11.364 1.00 96.69 105 GLU A CA 1
ATOM 858 C C . GLU A 1 105 ? -9.688 -2.057 11.232 1.00 96.69 105 GLU A C 1
ATOM 860 O O . GLU A 1 105 ? -10.699 -1.952 10.540 1.00 96.69 105 GLU A O 1
ATOM 865 N N . SER A 1 106 ? -9.083 -0.994 11.784 1.00 97.50 106 SER A N 1
ATOM 866 C CA . SER A 1 106 ? -9.636 0.364 11.658 1.00 97.50 106 SER A CA 1
ATOM 867 C C . SER A 1 106 ? -9.608 0.867 10.216 1.00 97.50 106 SER A C 1
ATOM 869 O O . SER A 1 106 ? -10.577 1.464 9.753 1.00 97.50 106 SER A O 1
ATOM 871 N N . PHE A 1 107 ? -8.553 0.546 9.463 1.00 97.94 107 PHE A N 1
ATOM 872 C CA . PHE A 1 107 ? -8.488 0.834 8.032 1.00 97.94 107 PHE A CA 1
ATOM 873 C C . PHE A 1 107 ? -9.618 0.149 7.243 1.00 97.94 107 PHE A C 1
ATOM 875 O O . PHE A 1 107 ? -10.307 0.787 6.445 1.00 97.94 107 PHE A O 1
ATOM 882 N N . PHE A 1 108 ? -9.842 -1.148 7.464 1.00 96.62 108 PHE A N 1
ATOM 883 C CA . PHE A 1 108 ? -10.889 -1.898 6.766 1.00 96.62 108 PHE A CA 1
ATOM 884 C C . PHE A 1 108 ? -12.298 -1.443 7.152 1.00 96.62 108 PHE A C 1
ATOM 886 O O . PHE A 1 108 ? -13.183 -1.404 6.293 1.00 96.62 108 PHE A O 1
ATOM 893 N N . GLU A 1 109 ? -12.517 -1.083 8.416 1.00 96.19 109 GLU A N 1
ATOM 894 C CA . GLU A 1 109 ? -13.774 -0.488 8.870 1.00 96.19 109 GLU A CA 1
ATOM 895 C C . GLU A 1 109 ? -14.020 0.868 8.205 1.00 96.19 109 GLU A C 1
ATOM 897 O O . GLU A 1 109 ? -15.114 1.076 7.676 1.00 96.19 109 GLU A O 1
ATOM 902 N N . ALA A 1 110 ? -13.003 1.732 8.129 1.00 96.81 110 ALA A N 1
ATOM 903 C CA . ALA A 1 110 ? -13.096 3.040 7.484 1.00 96.81 110 ALA A CA 1
ATOM 904 C C . ALA A 1 110 ? -13.356 2.941 5.969 1.00 96.81 110 ALA A C 1
ATOM 906 O O . ALA A 1 110 ? -14.155 3.706 5.424 1.00 96.81 110 ALA A O 1
ATOM 907 N N . LEU A 1 111 ? -12.747 1.964 5.283 1.00 96.12 111 LEU A N 1
ATOM 908 C CA . LEU A 1 111 ? -13.053 1.669 3.876 1.00 96.12 111 LEU A CA 1
ATOM 909 C C . LEU A 1 111 ? -14.497 1.198 3.687 1.00 96.12 111 LEU A C 1
ATOM 911 O O . LEU A 1 111 ? -15.154 1.549 2.709 1.00 96.12 111 LEU A O 1
ATOM 915 N N . LYS A 1 112 ? -14.994 0.369 4.609 1.00 95.00 112 LYS A N 1
ATOM 916 C CA . LYS A 1 112 ? -16.344 -0.192 4.532 1.00 95.00 112 LYS A CA 1
ATOM 917 C C . LYS A 1 112 ? -17.420 0.845 4.853 1.00 95.00 112 LYS A C 1
ATOM 919 O O . LYS A 1 112 ? -18.481 0.815 4.235 1.00 95.00 112 LYS A O 1
ATOM 924 N N . SER A 1 113 ? -17.174 1.722 5.826 1.00 95.25 113 SER A N 1
ATOM 925 C CA . SER A 1 113 ? -18.090 2.802 6.208 1.00 95.25 113 SER A CA 1
ATOM 926 C C . SER A 1 113 ? -18.095 3.951 5.196 1.00 95.25 113 SER A C 1
ATOM 928 O O . SER A 1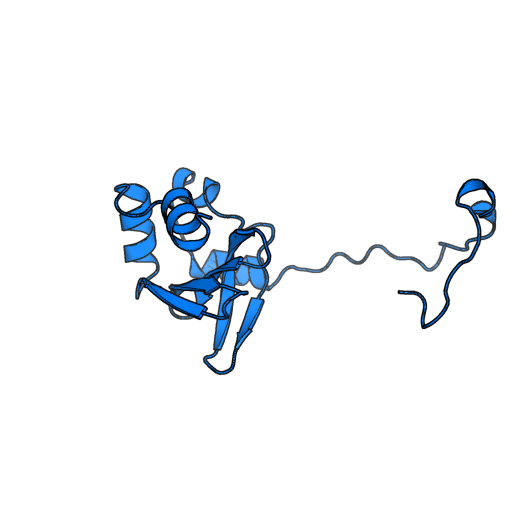 113 ? -19.050 4.727 5.160 1.00 95.25 113 SER A O 1
ATOM 930 N N . GLY A 1 114 ? -17.050 4.053 4.368 1.00 93.94 114 GLY A N 1
ATOM 931 C CA . GLY A 1 114 ? -16.833 5.167 3.448 1.00 93.94 114 GLY A CA 1
ATOM 932 C C . GLY A 1 114 ? -16.247 6.411 4.123 1.00 93.94 114 GLY A C 1
ATOM 933 O O . GLY A 1 114 ? -16.146 7.453 3.474 1.00 93.94 114 GLY A O 1
ATOM 934 N N . GLU A 1 115 ? -15.856 6.309 5.398 1.00 95.56 115 GLU A N 1
ATOM 935 C CA . GLU A 1 115 ? -15.104 7.342 6.119 1.00 95.56 115 GLU A CA 1
ATOM 936 C C . GLU A 1 115 ? -13.760 7.613 5.438 1.00 95.56 115 GLU A C 1
ATOM 938 O O . GLU A 1 115 ? -13.363 8.765 5.271 1.00 95.56 115 GLU A O 1
ATOM 943 N N . PHE A 1 116 ? -13.105 6.550 4.966 1.00 96.62 116 PHE A N 1
ATOM 944 C CA . PHE A 1 116 ? -11.889 6.642 4.177 1.00 96.62 116 PHE A CA 1
ATOM 945 C C . PHE A 1 116 ? -12.142 6.196 2.739 1.00 96.62 116 PHE A C 1
ATOM 947 O O . PHE A 1 116 ? -12.737 5.151 2.480 1.00 96.62 116 PHE A O 1
ATOM 954 N N . SER A 1 117 ? -11.640 6.983 1.789 1.00 96.50 117 SER A N 1
ATOM 955 C CA . SER A 1 117 ? -11.595 6.619 0.376 1.00 96.50 117 SER A CA 1
ATOM 956 C C . SER A 1 117 ? -10.184 6.823 -0.146 1.00 96.50 117 SER A C 1
ATOM 958 O O . SER A 1 117 ? -9.637 7.922 -0.063 1.00 96.50 117 SER A O 1
ATOM 960 N N . ILE A 1 118 ? -9.627 5.767 -0.739 1.00 95.50 118 ILE A N 1
ATOM 961 C CA . ILE A 1 118 ? -8.294 5.784 -1.347 1.00 95.50 118 ILE A CA 1
ATOM 962 C C . ILE A 1 118 ? -8.218 6.842 -2.455 1.00 95.50 118 ILE A C 1
ATOM 964 O O . ILE A 1 118 ? -7.226 7.561 -2.544 1.00 95.50 118 ILE A O 1
ATOM 968 N N . SER A 1 119 ? -9.272 6.984 -3.269 1.00 93.50 119 SER A N 1
ATOM 969 C CA . SER A 1 119 ? -9.288 7.976 -4.350 1.00 93.50 119 SER A CA 1
ATOM 970 C C . SER A 1 119 ? -9.296 9.402 -3.804 1.00 93.50 119 SER A C 1
ATOM 972 O O . SER A 1 119 ? -8.526 10.231 -4.274 1.00 93.50 119 SER A O 1
ATOM 974 N N . LYS A 1 120 ? -10.093 9.670 -2.760 1.00 94.62 120 LYS A N 1
ATOM 975 C CA . LYS A 1 120 ? -10.134 10.992 -2.115 1.00 94.62 120 LYS A CA 1
ATOM 976 C C . LYS A 1 120 ? -8.815 11.329 -1.427 1.00 94.62 120 LYS A C 1
ATOM 978 O O . LYS A 1 120 ? -8.372 12.468 -1.504 1.00 94.62 120 LYS A O 1
ATOM 983 N N . TYR A 1 121 ? -8.187 10.352 -0.768 1.00 94.81 121 TYR A N 1
ATOM 984 C CA . TYR A 1 121 ? -6.866 10.534 -0.166 1.00 94.81 121 TYR A CA 1
ATOM 985 C C . TYR A 1 121 ? -5.837 10.919 -1.232 1.00 94.81 121 TYR A C 1
ATOM 987 O O . TYR A 1 121 ? -5.169 11.943 -1.097 1.00 94.81 121 TYR A O 1
ATOM 995 N N . ARG A 1 122 ? -5.791 10.159 -2.334 1.00 92.88 122 ARG A N 1
ATOM 996 C CA . ARG A 1 122 ? -4.938 10.455 -3.488 1.00 92.88 122 ARG A CA 1
ATOM 997 C C . ARG A 1 122 ? -5.189 11.873 -4.012 1.00 92.88 122 ARG A C 1
ATOM 999 O O . ARG A 1 122 ? -4.264 12.670 -4.083 1.00 92.88 122 ARG A O 1
ATOM 1006 N N . GLU A 1 123 ? -6.435 12.220 -4.315 1.00 92.38 123 GLU A N 1
ATOM 1007 C CA . GLU A 1 123 ? -6.796 13.566 -4.780 1.00 92.38 123 GLU A CA 1
ATOM 1008 C C . GLU A 1 123 ? -6.327 14.650 -3.799 1.00 92.38 123 GLU A C 1
ATOM 1010 O O . GLU A 1 123 ? -5.731 15.632 -4.223 1.00 92.38 123 GLU A O 1
ATOM 1015 N N . SER A 1 124 ? -6.501 14.461 -2.489 1.00 90.75 124 SER A N 1
ATOM 1016 C CA . SER A 1 124 ? -6.084 15.452 -1.486 1.00 90.75 124 SER A CA 1
ATOM 1017 C C . SER A 1 124 ? -4.571 15.687 -1.419 1.00 90.75 124 SER A C 1
ATOM 1019 O O . SER A 1 124 ? -4.148 16.780 -1.050 1.00 90.75 124 SER A O 1
ATOM 1021 N N . LYS A 1 125 ? -3.764 14.684 -1.785 1.00 86.62 125 LYS A N 1
ATOM 1022 C CA . LYS A 1 125 ? -2.296 14.753 -1.766 1.00 86.62 125 LYS A CA 1
ATOM 1023 C C . LYS A 1 125 ? -1.703 15.256 -3.081 1.00 86.62 125 LYS A C 1
ATOM 1025 O O . LYS A 1 125 ? -0.639 15.861 -3.058 1.00 86.62 125 LYS A O 1
ATOM 1030 N N . PHE A 1 126 ? -2.390 15.031 -4.203 1.00 82.31 126 PHE A N 1
ATOM 1031 C CA . PHE A 1 126 ? -1.850 15.276 -5.549 1.00 82.31 126 PHE A CA 1
ATOM 1032 C C . PHE A 1 126 ? -2.699 16.232 -6.399 1.00 82.31 126 PHE A C 1
ATOM 1034 O O . PHE A 1 126 ? -2.518 16.305 -7.614 1.00 82.31 126 PHE A O 1
ATOM 1041 N N . SER A 1 127 ? -3.640 16.959 -5.787 1.00 66.62 127 SER A N 1
ATOM 1042 C CA . SER A 1 127 ? -4.341 18.055 -6.461 1.00 66.62 127 SER A CA 1
ATOM 1043 C C . SER A 1 127 ? -3.348 19.170 -6.785 1.00 66.62 127 SER A C 1
ATOM 1045 O O . SER A 1 127 ? -2.818 19.811 -5.878 1.00 66.62 127 SER A O 1
ATOM 1047 N N . VAL A 1 128 ? -3.111 19.370 -8.082 1.00 54.19 128 VAL A N 1
ATOM 1048 C CA . VAL A 1 128 ? -2.438 20.546 -8.654 1.00 54.19 128 VAL A CA 1
ATOM 1049 C C . VAL A 1 128 ? -3.390 21.734 -8.659 1.00 54.19 128 VAL A C 1
ATOM 1051 O O . VAL A 1 128 ? -4.558 21.541 -9.069 1.00 54.19 128 VAL A O 1
#

pLDDT: mean 89.47, std 10.85, range [35.38, 98.44]

Secondary structure (DSSP, 8-state):
--TTPPP-S-GGG--GGGS--TT--------HHHHHHHHHH-S--HHHHTTS-GGG--EEEETTEEEEEEEE-STT-EEEEETTS-EEEEETTTTEEEEEESSHHHHHHHHHHTS--HHHHHHHHH--

Radius of gyration: 19.87 Å; chains: 1; bounding box: 45×43×52 Å